Protein AF-A0A1H6BDL1-F1 (afdb_monomer_lite)

Structure (mmCIF, N/CA/C/O backbone):
data_AF-A0A1H6BDL1-F1
#
_entry.id   AF-A0A1H6BDL1-F1
#
loop_
_atom_site.group_PDB
_atom_site.id
_atom_site.type_symbol
_atom_site.label_atom_id
_atom_site.label_alt_id
_atom_site.label_comp_id
_atom_site.label_asym_id
_atom_site.label_entity_id
_atom_site.label_seq_id
_atom_site.pdbx_PDB_ins_code
_atom_site.Cartn_x
_atom_site.Cartn_y
_atom_site.Cartn_z
_atom_site.occupancy
_atom_site.B_iso_or_equiv
_atom_site.auth_seq_id
_atom_site.auth_comp_id
_atom_site.auth_asym_id
_atom_site.auth_atom_id
_atom_site.pdbx_PDB_model_num
ATOM 1 N N . MET A 1 1 ? 55.225 16.423 -51.509 1.00 39.41 1 MET A N 1
ATOM 2 C CA . MET A 1 1 ? 54.309 16.598 -50.365 1.00 39.41 1 MET A CA 1
ATOM 3 C C . MET A 1 1 ? 53.188 17.510 -50.833 1.00 39.41 1 MET A C 1
ATOM 5 O O . MET A 1 1 ? 53.462 18.670 -51.092 1.00 39.41 1 MET A O 1
ATOM 9 N N . ALA A 1 2 ? 51.993 16.970 -51.080 1.00 41.41 2 ALA A N 1
ATOM 10 C CA . ALA A 1 2 ? 50.829 17.749 -51.500 1.00 41.41 2 ALA A CA 1
ATOM 11 C C . ALA A 1 2 ? 49.718 17.490 -50.484 1.00 41.41 2 ALA A C 1
ATOM 13 O O . ALA A 1 2 ? 49.135 16.407 -50.449 1.00 41.41 2 ALA A O 1
ATOM 14 N N . ASP A 1 3 ? 49.523 18.478 -49.623 1.00 47.41 3 ASP A N 1
ATOM 15 C CA . ASP A 1 3 ? 48.476 18.545 -48.617 1.00 47.41 3 ASP A CA 1
ATOM 16 C C . ASP A 1 3 ? 47.130 18.661 -49.354 1.00 47.41 3 ASP A C 1
ATOM 18 O O . ASP A 1 3 ? 46.823 19.687 -49.966 1.00 47.41 3 ASP A O 1
ATOM 22 N N . ARG A 1 4 ? 46.370 17.562 -49.439 1.00 59.78 4 ARG A N 1
ATOM 23 C CA . ARG A 1 4 ? 45.050 17.572 -50.084 1.00 59.78 4 ARG A CA 1
ATOM 24 C C . ARG A 1 4 ? 44.055 18.161 -49.092 1.00 59.78 4 ARG A C 1
ATOM 26 O O . ARG A 1 4 ? 43.518 17.437 -48.260 1.00 59.78 4 ARG A O 1
ATOM 33 N N . ALA A 1 5 ? 43.802 19.463 -49.206 1.00 62.22 5 ALA A N 1
ATOM 34 C CA . ALA A 1 5 ? 42.668 20.112 -48.562 1.00 62.22 5 ALA A CA 1
ATOM 35 C C . ALA A 1 5 ? 41.374 19.390 -48.977 1.00 62.22 5 ALA A C 1
ATOM 37 O O . ALA A 1 5 ? 40.943 19.460 -50.128 1.00 62.22 5 ALA A O 1
ATOM 38 N N . ILE A 1 6 ? 40.796 18.635 -48.044 1.00 65.69 6 ILE A N 1
ATOM 39 C CA . ILE A 1 6 ? 39.501 17.977 -48.212 1.00 65.69 6 ILE A CA 1
ATOM 40 C C . ILE A 1 6 ? 38.457 19.088 -48.361 1.00 65.69 6 ILE A C 1
ATOM 42 O O . ILE A 1 6 ? 38.307 19.914 -47.460 1.00 65.69 6 ILE A O 1
ATOM 46 N N . SER A 1 7 ? 37.765 19.146 -49.504 1.00 77.69 7 SER A N 1
ATOM 47 C CA . SER A 1 7 ? 36.712 20.141 -49.718 1.00 77.69 7 SER A CA 1
ATOM 48 C C . SER A 1 7 ? 35.523 19.876 -48.792 1.00 77.69 7 SER A C 1
ATOM 50 O O . SER A 1 7 ? 35.239 18.735 -48.417 1.00 77.69 7 SER A O 1
ATOM 52 N N . GLN A 1 8 ? 34.809 20.938 -48.418 1.00 73.50 8 GLN A N 1
ATOM 53 C CA . GLN A 1 8 ? 33.635 20.844 -47.551 1.00 73.50 8 GLN A CA 1
ATOM 54 C C . GLN A 1 8 ? 32.561 19.918 -48.143 1.00 73.50 8 GLN A C 1
ATOM 56 O O . GLN A 1 8 ? 31.926 19.177 -47.393 1.00 73.50 8 GLN A O 1
ATOM 61 N N . GLU A 1 9 ? 32.388 19.892 -49.471 1.00 73.75 9 GLU A N 1
ATOM 62 C CA . GLU A 1 9 ? 31.457 18.953 -50.101 1.00 73.75 9 GLU A CA 1
ATOM 63 C C . GLU A 1 9 ? 31.905 17.497 -49.941 1.00 73.75 9 GLU A C 1
ATOM 65 O O . GLU A 1 9 ? 31.069 16.649 -49.645 1.00 73.75 9 GLU A O 1
ATOM 70 N N . ALA A 1 10 ? 33.205 17.201 -50.057 1.00 75.31 10 ALA A N 1
ATOM 71 C CA . ALA A 1 10 ? 33.729 15.847 -49.867 1.00 75.31 10 ALA A CA 1
ATOM 72 C C . ALA A 1 10 ? 33.551 15.364 -48.417 1.00 75.31 10 ALA A C 1
ATOM 74 O O . ALA A 1 10 ? 33.220 14.201 -48.180 1.00 75.31 10 ALA A O 1
ATOM 75 N N . LEU A 1 11 ? 33.699 16.271 -47.446 1.00 76.19 11 LEU A N 1
ATOM 76 C CA . LEU A 1 11 ? 33.437 15.988 -46.035 1.00 76.19 11 LEU A CA 1
ATOM 77 C C . LEU A 1 11 ? 31.943 15.719 -45.775 1.00 76.19 11 LEU A C 1
ATOM 79 O O . LEU A 1 11 ? 31.592 14.747 -45.108 1.00 76.19 11 LEU A O 1
ATOM 83 N N . LEU A 1 12 ? 31.053 16.5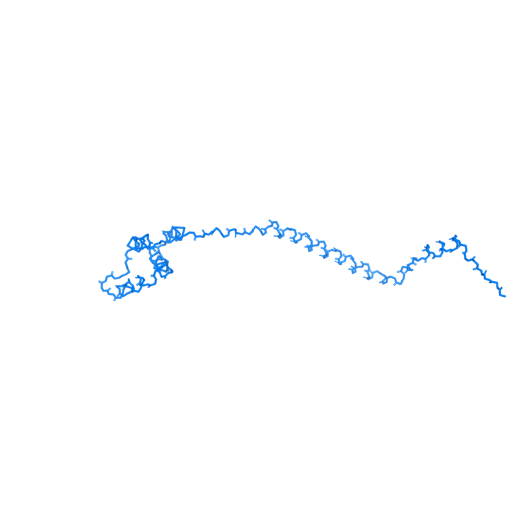44 -46.334 1.00 76.50 12 LEU A N 1
ATOM 84 C CA . LEU A 1 12 ? 29.602 16.365 -46.204 1.00 76.50 12 LEU A CA 1
ATOM 85 C C . LEU A 1 12 ? 29.098 15.104 -46.918 1.00 76.50 12 LEU A C 1
ATOM 87 O O . LEU A 1 12 ? 28.166 14.454 -46.444 1.00 76.50 12 LEU A O 1
ATOM 91 N N . GLN A 1 13 ? 29.720 14.739 -48.035 1.00 73.88 13 GLN A N 1
ATOM 92 C CA . GLN A 1 13 ? 29.392 13.533 -48.784 1.00 73.88 13 GLN A CA 1
ATOM 93 C C . GLN A 1 13 ? 29.829 12.266 -48.033 1.00 73.88 13 GLN A C 1
ATOM 95 O O . GLN A 1 13 ? 29.059 11.312 -47.987 1.00 73.88 13 GLN A O 1
ATOM 100 N N . GLY A 1 14 ? 30.983 12.287 -47.354 1.00 71.19 14 GLY A N 1
ATOM 101 C CA . GLY A 1 14 ? 31.415 11.198 -46.468 1.00 71.19 14 GLY A CA 1
ATOM 102 C C . GLY A 1 14 ? 30.562 11.048 -45.199 1.00 71.19 14 GLY A C 1
ATOM 103 O O . GLY A 1 14 ? 30.348 9.937 -44.728 1.00 71.19 14 GLY A O 1
ATOM 104 N N . LEU A 1 15 ? 30.011 12.147 -44.668 1.00 70.12 15 LEU A N 1
ATOM 105 C CA . LEU A 1 15 ? 29.083 12.127 -43.524 1.00 70.12 15 LEU A CA 1
ATOM 106 C C . LEU A 1 15 ? 27.704 11.553 -43.874 1.00 70.12 15 LEU A C 1
ATOM 108 O O . LEU A 1 15 ? 27.050 10.958 -43.019 1.00 70.12 15 LEU A O 1
ATOM 112 N N . ARG A 1 16 ? 27.252 11.725 -45.122 1.00 64.06 16 ARG A N 1
ATOM 113 C CA . ARG A 1 16 ? 25.991 11.138 -45.602 1.00 64.06 16 ARG A CA 1
ATOM 114 C C . ARG A 1 16 ? 26.051 9.619 -45.740 1.00 64.06 16 ARG A C 1
ATOM 116 O O . ARG A 1 16 ? 24.998 8.997 -45.730 1.00 64.06 16 ARG A O 1
ATOM 123 N N . ASP A 1 17 ? 27.245 9.040 -45.829 1.00 60.00 17 ASP A N 1
ATOM 124 C CA . ASP A 1 17 ? 27.452 7.602 -46.030 1.00 60.00 17 ASP A CA 1
ATOM 125 C C . ASP A 1 17 ? 27.656 6.827 -44.711 1.00 60.00 17 ASP A C 1
ATOM 127 O O . ASP A 1 17 ? 28.130 5.696 -44.700 1.00 60.00 17 ASP A O 1
ATOM 131 N N . ILE A 1 18 ? 27.266 7.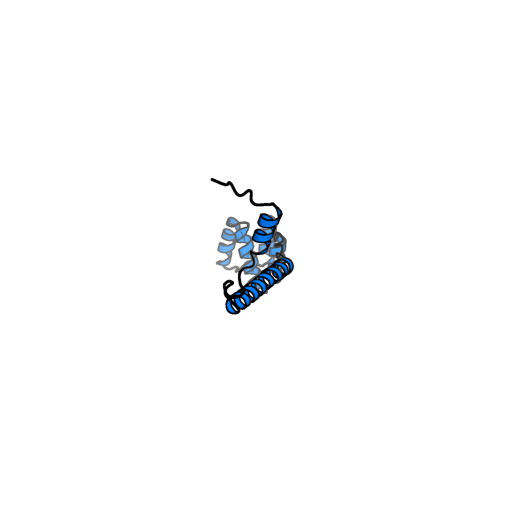406 -43.565 1.00 62.97 18 ILE A N 1
ATOM 132 C CA . ILE A 1 18 ? 27.156 6.675 -42.289 1.00 62.97 18 ILE A CA 1
ATOM 133 C C . ILE A 1 18 ? 25.761 6.044 -42.193 1.00 62.97 18 ILE A C 1
ATOM 135 O O . ILE A 1 18 ? 25.021 6.218 -41.224 1.00 62.97 18 ILE A O 1
ATOM 139 N N . HIS A 1 19 ? 25.372 5.312 -43.229 1.00 61.16 19 HIS A N 1
ATOM 140 C CA . HIS A 1 19 ? 24.286 4.356 -43.118 1.00 61.16 19 HIS A CA 1
ATOM 141 C C . HIS A 1 19 ? 24.918 3.003 -42.821 1.00 61.16 19 HIS A C 1
ATOM 143 O O . HIS A 1 19 ? 25.667 2.468 -43.635 1.00 61.16 19 HIS A O 1
ATOM 149 N N . LEU A 1 20 ? 24.643 2.448 -41.635 1.00 60.19 20 LEU A N 1
ATOM 150 C CA . LEU A 1 20 ? 25.008 1.061 -41.370 1.00 60.19 20 LEU A CA 1
ATOM 151 C C . LEU A 1 20 ? 24.306 0.192 -42.424 1.00 60.19 20 LEU A C 1
ATOM 153 O O . LEU A 1 20 ? 23.078 0.284 -42.539 1.00 60.19 20 LEU A O 1
ATOM 157 N N . PRO A 1 21 ? 25.045 -0.653 -43.165 1.00 64.00 21 PRO A N 1
ATOM 158 C CA . PRO A 1 21 ? 24.434 -1.633 -44.043 1.00 64.00 21 PRO A CA 1
ATOM 159 C C . PRO A 1 21 ? 23.388 -2.418 -43.242 1.00 64.00 21 PRO A C 1
ATOM 161 O O . PRO A 1 21 ? 23.675 -2.812 -42.103 1.00 64.00 21 PRO A O 1
ATOM 164 N N . PRO A 1 22 ? 22.183 -2.653 -43.791 1.00 59.62 22 PRO A N 1
ATOM 165 C CA . PRO A 1 22 ? 21.086 -3.307 -43.065 1.00 59.62 22 PRO A CA 1
ATOM 166 C C . PRO A 1 22 ? 21.475 -4.698 -42.532 1.00 59.62 22 PRO A C 1
ATOM 168 O O . PRO A 1 22 ? 20.884 -5.208 -41.584 1.00 59.62 22 PRO A O 1
ATOM 171 N N . GLU A 1 23 ? 22.519 -5.272 -43.120 1.00 61.97 23 GLU A N 1
ATOM 172 C CA . GLU A 1 23 ? 23.140 -6.556 -42.811 1.00 61.97 23 GLU A CA 1
ATOM 173 C C . GLU A 1 23 ? 23.934 -6.535 -41.488 1.00 61.97 23 GLU A C 1
ATOM 175 O O . GLU A 1 23 ? 24.013 -7.549 -40.800 1.00 61.97 23 GLU A O 1
ATOM 180 N N . ILE A 1 24 ? 24.486 -5.378 -41.095 1.00 62.97 24 ILE A N 1
ATOM 181 C CA . ILE A 1 24 ? 25.354 -5.211 -39.911 1.00 62.97 24 ILE A CA 1
ATOM 182 C C . ILE A 1 24 ? 24.537 -4.812 -38.667 1.00 62.97 24 ILE A C 1
ATOM 184 O O . ILE A 1 24 ? 24.935 -5.084 -37.535 1.00 62.97 24 ILE A O 1
ATOM 188 N N . ALA A 1 25 ? 23.344 -4.241 -38.852 1.00 64.00 25 ALA A N 1
ATOM 189 C CA . ALA A 1 25 ? 22.445 -3.788 -37.785 1.00 64.00 25 ALA A CA 1
ATOM 190 C C . ALA A 1 25 ? 21.641 -4.928 -37.108 1.00 64.00 25 ALA A C 1
ATOM 192 O O . ALA A 1 25 ? 20.472 -4.756 -36.763 1.00 64.00 25 ALA A O 1
ATOM 193 N N . GLY A 1 26 ? 22.237 -6.115 -36.947 1.00 68.81 26 GLY A N 1
ATOM 194 C CA . GLY A 1 26 ? 21.635 -7.258 -36.242 1.00 68.81 26 GLY A CA 1
ATOM 195 C C . GLY A 1 26 ? 20.434 -7.926 -36.937 1.00 68.81 26 GLY A C 1
ATOM 196 O O . GLY A 1 26 ? 19.835 -8.847 -36.374 1.00 68.81 26 GLY A O 1
ATOM 197 N N . GLY A 1 27 ? 20.088 -7.495 -38.156 1.00 77.88 27 GLY A N 1
ATOM 198 C CA . GLY A 1 27 ? 19.071 -8.112 -39.009 1.00 77.88 27 GLY A CA 1
ATOM 199 C C . GLY A 1 27 ? 17.664 -8.170 -38.394 1.00 77.88 27 GLY A C 1
ATOM 200 O O . GLY A 1 27 ? 17.309 -7.415 -37.489 1.00 77.88 27 GLY A O 1
ATOM 201 N N . GLY A 1 28 ? 16.831 -9.092 -38.887 1.00 79.06 28 GLY A N 1
ATOM 202 C CA . GLY A 1 28 ? 15.428 -9.218 -38.458 1.00 79.06 28 GLY A CA 1
ATOM 203 C C . GLY A 1 28 ? 15.243 -9.554 -36.971 1.00 79.06 28 GLY A C 1
ATOM 204 O O . GLY A 1 28 ? 14.267 -9.122 -36.361 1.00 79.06 28 GLY A O 1
ATOM 205 N N . ILE A 1 29 ? 16.199 -10.257 -36.352 1.00 83.50 29 ILE A N 1
ATOM 206 C CA . ILE A 1 29 ? 16.141 -10.597 -34.920 1.00 83.50 29 ILE A CA 1
ATOM 207 C C . ILE A 1 29 ? 16.277 -9.333 -34.062 1.00 83.50 29 ILE A C 1
ATOM 209 O O . ILE A 1 29 ? 15.517 -9.156 -33.109 1.00 83.50 29 ILE A O 1
ATOM 213 N N . ALA A 1 30 ? 17.185 -8.418 -34.418 1.00 84.31 30 ALA A N 1
ATOM 214 C CA . ALA A 1 30 ? 17.322 -7.144 -33.715 1.00 84.31 30 ALA A CA 1
ATOM 215 C C . ALA A 1 30 ? 16.047 -6.294 -33.822 1.00 84.31 30 ALA A C 1
ATOM 217 O O . ALA A 1 30 ? 15.634 -5.678 -32.841 1.00 84.31 30 ALA A O 1
ATOM 218 N N . GLN A 1 31 ? 15.372 -6.323 -34.975 1.00 84.50 31 GLN A N 1
ATOM 219 C CA . GLN A 1 31 ? 14.093 -5.631 -35.161 1.00 84.50 31 GLN A CA 1
ATOM 220 C C . GLN A 1 31 ? 12.979 -6.237 -34.295 1.00 84.50 31 GLN A C 1
ATOM 222 O O . GLN A 1 31 ? 12.215 -5.493 -33.680 1.00 84.50 31 GLN A O 1
ATOM 227 N N . MET A 1 32 ? 12.915 -7.569 -34.174 1.00 89.50 32 MET A N 1
ATOM 228 C CA . MET A 1 32 ? 11.965 -8.237 -33.274 1.00 89.50 32 MET A CA 1
ATOM 229 C C . MET A 1 32 ? 12.213 -7.875 -31.807 1.00 89.50 32 MET A C 1
ATOM 231 O O . MET A 1 32 ? 11.269 -7.562 -31.083 1.00 89.50 32 MET A O 1
ATOM 235 N N . LEU A 1 33 ? 13.475 -7.876 -31.367 1.00 92.31 33 LEU A N 1
ATOM 236 C CA . LEU A 1 33 ? 13.836 -7.486 -30.003 1.00 92.31 33 LEU A CA 1
ATOM 237 C C . LEU A 1 33 ? 13.534 -6.007 -29.732 1.00 92.31 33 LEU A C 1
ATOM 239 O O . LEU A 1 33 ? 13.030 -5.679 -28.660 1.00 92.31 33 LEU A O 1
ATOM 243 N N . ALA A 1 34 ? 13.771 -5.123 -30.704 1.00 90.38 34 ALA A N 1
ATOM 244 C CA . ALA A 1 34 ? 13.430 -3.707 -30.596 1.00 90.38 34 ALA A CA 1
ATOM 245 C C . ALA A 1 34 ? 11.912 -3.490 -30.490 1.00 90.38 34 ALA A C 1
ATOM 247 O O . ALA A 1 34 ? 11.454 -2.726 -29.638 1.00 90.38 34 ALA A O 1
ATOM 248 N N . ALA A 1 35 ? 11.120 -4.199 -31.300 1.00 94.25 35 ALA A N 1
ATOM 249 C CA . ALA A 1 35 ? 9.662 -4.155 -31.226 1.00 94.25 35 ALA A CA 1
ATOM 250 C C . ALA A 1 35 ? 9.149 -4.664 -29.869 1.00 94.25 35 ALA A C 1
ATOM 252 O O . ALA A 1 35 ? 8.285 -4.032 -29.258 1.00 94.25 35 ALA A O 1
ATOM 253 N N . LEU A 1 36 ? 9.723 -5.759 -29.359 1.00 95.94 36 LEU A N 1
ATOM 254 C CA . LEU A 1 36 ? 9.396 -6.298 -28.040 1.00 95.94 36 LEU A CA 1
ATOM 255 C C . LEU A 1 36 ? 9.738 -5.305 -26.922 1.00 95.94 36 LEU A C 1
ATOM 257 O O . LEU A 1 36 ? 8.914 -5.069 -26.040 1.00 95.94 36 LEU A O 1
ATOM 261 N N . ALA A 1 37 ? 10.924 -4.695 -26.972 1.00 95.44 37 ALA A N 1
ATOM 262 C CA . ALA A 1 37 ? 11.357 -3.701 -25.996 1.00 95.44 37 ALA A CA 1
ATOM 263 C C . ALA A 1 37 ? 10.438 -2.472 -25.994 1.00 95.44 37 ALA A C 1
ATOM 265 O O . ALA A 1 37 ? 10.036 -2.012 -24.925 1.00 95.44 37 ALA A O 1
ATOM 266 N N . MET A 1 38 ? 10.041 -1.980 -27.173 1.00 96.69 38 MET A N 1
ATOM 267 C CA . MET A 1 38 ? 9.073 -0.886 -27.277 1.00 96.69 38 MET A CA 1
ATOM 268 C C . MET A 1 38 ? 7.702 -1.279 -26.723 1.00 96.69 38 MET A C 1
ATOM 270 O O . MET A 1 38 ? 7.115 -0.508 -25.966 1.00 96.69 38 MET A O 1
ATOM 274 N N . GLY A 1 39 ? 7.212 -2.480 -27.041 1.00 97.12 39 GLY A N 1
ATOM 275 C CA . GLY A 1 39 ? 5.942 -2.985 -26.518 1.00 97.12 39 GLY A CA 1
ATOM 276 C C . GLY A 1 39 ? 5.938 -3.098 -24.992 1.00 97.12 39 GLY A C 1
ATOM 277 O O . GLY A 1 39 ? 5.016 -2.612 -24.339 1.00 97.12 39 GLY A O 1
ATOM 278 N N . LEU A 1 40 ? 6.995 -3.674 -24.413 1.00 97.06 40 LEU A N 1
ATOM 279 C CA . LEU A 1 40 ? 7.163 -3.773 -22.961 1.00 97.06 40 LEU A CA 1
ATOM 280 C C . LEU A 1 40 ? 7.293 -2.394 -22.307 1.00 97.06 40 LEU A C 1
ATOM 282 O O . LEU A 1 40 ? 6.659 -2.143 -21.284 1.00 97.06 40 LEU A O 1
ATOM 286 N N . GLY A 1 41 ? 8.061 -1.483 -22.910 1.00 96.88 41 GLY A N 1
ATOM 287 C CA . GLY A 1 41 ? 8.194 -0.108 -22.432 1.00 96.88 41 GLY A CA 1
ATOM 288 C C . GLY A 1 41 ? 6.847 0.615 -22.387 1.00 96.88 41 GLY A C 1
ATOM 289 O O . GLY A 1 41 ? 6.476 1.172 -21.355 1.00 96.88 41 GLY A O 1
ATOM 290 N N . LEU A 1 42 ? 6.068 0.535 -23.469 1.00 97.00 42 LEU A N 1
ATOM 291 C CA . LEU A 1 42 ? 4.712 1.087 -23.538 1.00 97.00 42 LEU A CA 1
ATOM 292 C C . LEU A 1 42 ? 3.781 0.458 -22.497 1.00 97.00 42 LEU A C 1
ATOM 294 O O . LEU A 1 42 ? 3.060 1.181 -21.811 1.00 97.00 42 LEU A O 1
ATOM 298 N N . ALA A 1 43 ? 3.823 -0.865 -22.335 1.00 96.44 43 ALA A N 1
ATOM 299 C CA . ALA A 1 43 ? 3.011 -1.566 -21.346 1.00 96.44 43 ALA A CA 1
ATOM 300 C C . ALA A 1 43 ? 3.327 -1.109 -19.912 1.00 96.44 43 ALA A C 1
ATOM 302 O O . ALA A 1 43 ? 2.407 -0.890 -19.124 1.00 96.44 43 ALA A O 1
ATOM 303 N N . LEU A 1 44 ? 4.607 -0.909 -19.578 1.00 96.06 44 LEU A N 1
ATOM 304 C CA . LEU A 1 44 ? 5.023 -0.401 -18.269 1.00 96.06 44 LEU A CA 1
ATOM 305 C C . LEU A 1 44 ? 4.583 1.046 -18.042 1.00 96.06 44 LEU A C 1
ATOM 307 O O . LEU A 1 44 ? 4.116 1.365 -16.951 1.00 96.06 44 LEU A O 1
ATOM 311 N N . ILE A 1 45 ? 4.687 1.909 -19.055 1.00 96.25 45 ILE A N 1
ATOM 312 C CA . ILE A 1 45 ? 4.234 3.304 -18.963 1.00 96.25 45 ILE A CA 1
ATOM 313 C C . ILE A 1 45 ? 2.723 3.348 -18.736 1.00 96.25 45 ILE A C 1
ATOM 315 O O . ILE A 1 45 ? 2.260 3.965 -17.779 1.00 96.25 45 ILE A O 1
ATOM 319 N N . ILE A 1 46 ? 1.950 2.653 -19.575 1.00 95.94 46 ILE A N 1
ATOM 320 C CA . ILE A 1 46 ? 0.487 2.629 -19.481 1.00 95.94 46 ILE A CA 1
ATOM 321 C C . ILE A 1 46 ? 0.053 1.992 -18.161 1.00 95.94 46 ILE A C 1
ATOM 323 O O . ILE A 1 46 ? -0.761 2.569 -17.447 1.00 95.94 46 ILE A O 1
ATOM 327 N N . GLY A 1 47 ? 0.619 0.840 -17.796 1.00 93.44 47 GLY A N 1
ATOM 328 C CA . GLY A 1 47 ? 0.322 0.164 -16.535 1.00 93.44 47 GLY A CA 1
ATOM 329 C C . GLY A 1 47 ? 0.715 0.997 -15.315 1.00 93.44 47 GLY A C 1
ATOM 330 O O . GLY A 1 47 ? -0.024 1.026 -14.335 1.00 93.44 47 GLY A O 1
ATOM 331 N N . GLY A 1 48 ? 1.833 1.722 -15.382 1.00 92.38 48 GLY A N 1
ATOM 332 C CA . GLY A 1 48 ? 2.288 2.644 -14.344 1.00 92.38 48 GLY A CA 1
ATOM 333 C C . GLY A 1 48 ? 1.341 3.826 -14.163 1.00 92.38 48 GLY A C 1
ATOM 334 O O . GLY A 1 48 ? 0.935 4.110 -13.039 1.00 92.38 48 GLY A O 1
ATOM 335 N N . ILE A 1 49 ? 0.919 4.456 -15.263 1.00 93.50 49 ILE A N 1
ATOM 336 C CA . ILE A 1 49 ? -0.104 5.511 -15.268 1.00 93.50 49 ILE A CA 1
ATOM 337 C C . ILE A 1 49 ? -1.402 4.962 -14.675 1.00 93.50 49 ILE A C 1
ATOM 339 O O . ILE A 1 49 ? -1.920 5.502 -13.700 1.00 93.50 49 ILE A O 1
ATOM 343 N N . LEU A 1 50 ? -1.901 3.844 -15.202 1.00 91.88 50 LEU A N 1
ATOM 344 C CA . LEU A 1 50 ? -3.159 3.256 -14.759 1.00 91.88 50 LEU A CA 1
ATOM 345 C C . LEU A 1 50 ? -3.106 2.877 -13.279 1.00 91.88 50 LEU A C 1
ATOM 347 O O . LEU A 1 50 ? -4.065 3.125 -12.558 1.00 91.88 50 LEU A O 1
ATOM 351 N N . ARG A 1 51 ? -1.978 2.342 -12.801 1.00 85.62 51 ARG A N 1
ATOM 352 C CA . ARG A 1 51 ? -1.748 2.043 -11.386 1.00 85.62 51 ARG A CA 1
ATOM 353 C C . ARG A 1 51 ? -1.685 3.310 -10.543 1.00 85.62 51 ARG A C 1
ATOM 355 O O . ARG A 1 51 ? -2.297 3.320 -9.485 1.00 85.62 51 ARG A O 1
ATOM 362 N N . ALA A 1 52 ? -1.010 4.364 -10.990 1.00 85.44 52 ALA A N 1
ATOM 363 C CA . ALA A 1 52 ? -0.952 5.637 -10.272 1.00 85.44 52 ALA A CA 1
ATOM 364 C C . ALA A 1 52 ? -2.342 6.280 -10.130 1.00 85.44 52 ALA A C 1
ATOM 366 O O . ALA A 1 52 ? -2.664 6.819 -9.074 1.00 85.44 52 ALA A O 1
ATOM 367 N N . PHE A 1 53 ? -3.189 6.171 -11.157 1.00 84.62 53 PHE A N 1
ATOM 368 C CA . PHE A 1 53 ? -4.563 6.679 -11.112 1.00 84.62 53 PHE A CA 1
ATOM 369 C C . PHE A 1 53 ? -5.546 5.731 -10.401 1.00 84.62 53 PHE A C 1
ATOM 371 O O . PHE A 1 53 ? -6.485 6.199 -9.758 1.00 84.62 53 PHE A O 1
ATOM 378 N N . SER A 1 54 ? -5.340 4.411 -10.475 1.00 80.69 54 SER A N 1
ATOM 379 C CA . SER A 1 54 ? -6.232 3.4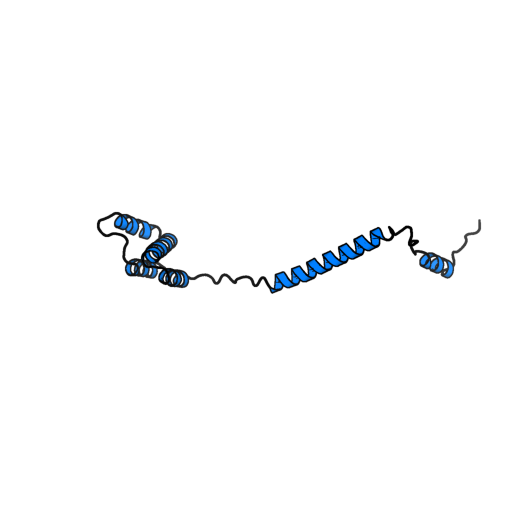06 -9.866 1.00 80.69 54 SER A CA 1
ATOM 380 C C . SER A 1 54 ? -5.915 3.148 -8.399 1.00 80.69 54 SER A C 1
ATOM 382 O O . SER A 1 54 ? -6.820 2.898 -7.604 1.00 80.69 54 SER A O 1
ATOM 384 N N . MET A 1 55 ? -4.645 3.240 -8.005 1.00 67.69 55 MET A N 1
ATOM 385 C CA . MET A 1 55 ? -4.247 3.242 -6.604 1.00 67.69 55 MET A CA 1
ATOM 386 C C . MET A 1 55 ? -4.519 4.627 -6.030 1.00 67.69 55 MET A C 1
ATOM 388 O O . MET A 1 55 ? -3.609 5.392 -5.724 1.00 67.69 55 MET A O 1
ATOM 392 N N . ARG A 1 56 ? -5.805 4.941 -5.843 1.00 64.25 56 ARG A N 1
ATOM 393 C CA . ARG A 1 56 ? -6.185 5.946 -4.857 1.00 64.25 56 ARG A CA 1
ATOM 394 C C . ARG A 1 56 ? -5.568 5.487 -3.537 1.00 64.25 56 ARG A C 1
ATOM 396 O O . ARG A 1 56 ? -5.941 4.404 -3.074 1.00 64.25 56 ARG A O 1
ATOM 403 N N . PRO A 1 57 ? -4.647 6.251 -2.920 1.00 59.25 57 PRO A N 1
ATOM 404 C CA . PRO A 1 57 ? -4.264 5.953 -1.556 1.00 59.25 57 PRO A CA 1
ATOM 405 C C . PRO A 1 57 ? -5.566 5.974 -0.766 1.00 59.25 57 PRO A C 1
ATOM 407 O O . PRO A 1 57 ? -6.294 6.974 -0.783 1.00 59.25 57 PRO A O 1
ATOM 410 N N . LYS A 1 58 ? -5.914 4.839 -0.153 1.00 58.62 58 LYS A N 1
ATOM 411 C CA . LYS A 1 58 ? -6.968 4.803 0.851 1.00 58.62 58 LYS A CA 1
ATOM 412 C C . LYS A 1 58 ? -6.439 5.750 1.911 1.00 58.62 58 LYS A C 1
ATOM 414 O O . LYS A 1 58 ? -5.496 5.418 2.616 1.00 58.62 58 LYS A O 1
ATOM 419 N N . ARG A 1 59 ? -6.914 6.996 1.873 1.00 52.91 59 ARG A N 1
ATOM 420 C CA . ARG A 1 59 ? -6.551 8.027 2.833 1.00 52.91 59 ARG A CA 1
ATOM 421 C C . ARG A 1 59 ? -7.001 7.414 4.144 1.00 52.91 59 ARG A C 1
ATOM 423 O O . ARG A 1 59 ? -8.204 7.338 4.389 1.00 52.91 59 ARG A O 1
ATOM 430 N N . GLU A 1 60 ? -6.063 6.847 4.889 1.00 57.22 60 GLU A N 1
ATOM 431 C CA . GLU A 1 60 ? -6.295 6.427 6.254 1.00 57.22 60 GLU A CA 1
ATOM 432 C C . GLU A 1 60 ? -6.653 7.727 6.957 1.00 57.22 60 GLU A C 1
ATOM 434 O O . 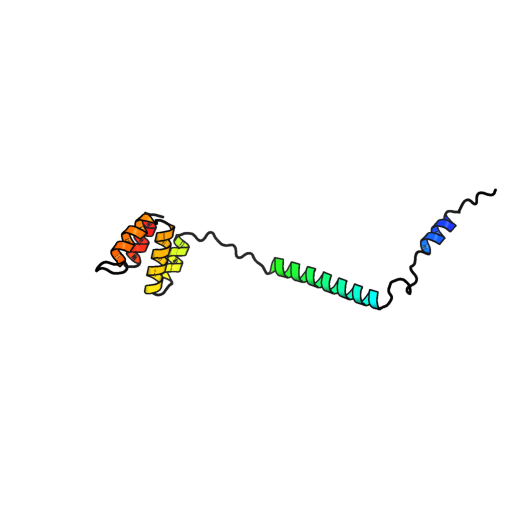GLU A 1 60 ? -5.797 8.543 7.298 1.00 57.22 60 GLU A O 1
ATOM 439 N N . ARG A 1 61 ? -7.960 8.016 7.017 1.00 56.75 61 ARG A N 1
ATOM 440 C CA . ARG A 1 61 ? -8.459 9.045 7.912 1.00 56.75 61 ARG A CA 1
ATOM 441 C C . ARG A 1 61 ? -7.877 8.679 9.271 1.00 56.75 61 ARG A C 1
ATOM 443 O O . ARG A 1 61 ? -7.912 7.491 9.601 1.00 56.75 61 ARG A O 1
ATOM 450 N N . PRO A 1 62 ? -7.330 9.644 10.025 1.00 55.69 62 PRO A N 1
ATOM 451 C CA . PRO A 1 62 ? -6.939 9.371 11.395 1.00 55.69 62 PRO A CA 1
ATOM 452 C C . PRO A 1 62 ? -8.184 8.821 12.085 1.00 55.69 62 PRO A C 1
ATOM 454 O O . PRO A 1 62 ? -9.160 9.546 12.259 1.00 55.69 62 PRO A O 1
ATOM 457 N N . VAL A 1 63 ? -8.195 7.508 12.333 1.00 65.06 63 VAL A N 1
ATOM 458 C CA . VAL A 1 63 ? -9.340 6.823 12.924 1.00 65.06 63 VAL A CA 1
ATOM 459 C C . VAL A 1 63 ? -9.390 7.328 14.349 1.00 65.06 63 VAL A C 1
ATOM 461 O O . VAL A 1 63 ? -8.547 6.949 15.168 1.00 65.06 63 VAL A O 1
ATOM 464 N N . THR A 1 64 ? -10.314 8.248 14.607 1.00 73.69 64 THR A N 1
ATOM 465 C CA . THR A 1 64 ? -10.459 8.848 15.927 1.00 73.69 64 THR A CA 1
ATOM 466 C C . THR A 1 64 ? -10.921 7.775 16.905 1.00 73.69 64 THR A C 1
ATOM 468 O O . THR A 1 64 ? -11.502 6.763 16.506 1.00 73.69 64 THR A O 1
ATOM 471 N N . LEU A 1 65 ? -10.664 7.966 18.200 1.00 71.12 65 LEU A N 1
ATOM 472 C CA . LEU A 1 65 ? -11.130 7.023 19.216 1.00 71.12 65 LEU A CA 1
ATOM 473 C C . LEU A 1 65 ? -12.651 6.798 19.112 1.00 71.12 65 LEU A C 1
ATOM 475 O O . LEU A 1 65 ? -13.108 5.661 19.175 1.00 71.12 65 LEU A O 1
ATOM 479 N N . ASN A 1 66 ? -13.410 7.865 18.838 1.00 73.81 66 ASN A N 1
ATOM 480 C CA . ASN A 1 66 ? -14.852 7.800 18.603 1.00 73.81 66 ASN A CA 1
ATOM 481 C C . ASN A 1 66 ? -15.222 6.913 17.408 1.00 73.81 66 ASN A C 1
ATOM 483 O O . ASN A 1 66 ? -16.150 6.120 17.525 1.00 73.81 66 ASN A O 1
ATOM 487 N N . ASP A 1 67 ? -14.481 6.971 16.297 1.00 74.19 67 ASP A N 1
ATOM 488 C CA . ASP A 1 67 ? -14.726 6.084 15.149 1.00 74.19 67 ASP A CA 1
ATOM 489 C C . ASP A 1 67 ? -14.497 4.610 15.517 1.00 74.19 67 ASP A C 1
ATOM 491 O O . ASP A 1 67 ? -15.227 3.731 15.061 1.00 74.19 67 ASP A O 1
ATOM 495 N N . ARG A 1 68 ? -13.511 4.326 16.383 1.00 75.62 68 ARG A N 1
ATOM 496 C CA . ARG A 1 68 ? -13.245 2.962 16.871 1.00 75.62 68 ARG A CA 1
ATOM 497 C C . ARG A 1 68 ? -14.331 2.463 17.823 1.00 75.62 68 ARG A C 1
ATOM 499 O O . ARG A 1 68 ? -14.687 1.292 17.754 1.00 75.62 68 ARG A O 1
ATOM 506 N N . VAL A 1 69 ? -14.872 3.336 18.675 1.00 76.88 69 VAL A N 1
ATOM 507 C CA . VAL A 1 69 ? -16.005 3.012 19.560 1.00 76.88 69 VAL A CA 1
ATOM 508 C C . VAL A 1 69 ? -17.271 2.750 18.748 1.00 76.88 69 VAL A C 1
ATOM 510 O O . VAL A 1 69 ? -17.967 1.772 19.004 1.00 76.88 69 VAL A O 1
ATOM 513 N N . ILE A 1 70 ? -17.548 3.572 17.732 1.00 78.31 70 ILE A N 1
ATOM 514 C CA . ILE A 1 70 ? -18.696 3.379 16.834 1.00 78.31 70 ILE A CA 1
ATOM 515 C C . ILE A 1 70 ? -18.565 2.050 16.085 1.00 78.31 70 ILE A C 1
ATOM 517 O O . ILE A 1 70 ? -19.506 1.263 16.090 1.00 78.31 70 ILE A O 1
ATOM 521 N N . ALA A 1 71 ? -17.387 1.752 15.529 1.00 76.56 71 ALA A N 1
ATOM 522 C CA . ALA A 1 71 ? -17.134 0.466 14.886 1.00 76.56 71 ALA A CA 1
ATOM 523 C C . ALA A 1 71 ? -17.299 -0.708 15.864 1.00 76.56 71 ALA A C 1
ATOM 525 O O . ALA A 1 71 ? -17.863 -1.729 15.492 1.00 76.56 71 ALA A O 1
ATOM 526 N N . ALA A 1 72 ? -16.865 -0.564 17.122 1.00 75.44 72 ALA A N 1
ATOM 527 C CA . ALA A 1 72 ? -17.032 -1.596 18.145 1.00 75.44 72 ALA A CA 1
ATOM 528 C C . ALA A 1 72 ? -18.512 -1.886 18.465 1.00 75.44 72 ALA A C 1
ATOM 530 O O . ALA A 1 72 ? -18.855 -3.038 18.724 1.00 75.44 72 ALA A O 1
ATOM 531 N N . ARG A 1 73 ? -19.391 -0.874 18.405 1.00 76.88 73 ARG A N 1
ATOM 532 C CA . ARG A 1 73 ? -20.845 -1.017 18.619 1.00 76.88 73 ARG A CA 1
ATOM 533 C C . ARG A 1 73 ? -21.574 -1.768 17.509 1.00 76.88 73 ARG A C 1
ATOM 535 O O . ARG A 1 73 ? -22.659 -2.283 17.756 1.00 76.88 73 ARG A O 1
ATOM 542 N N . GLU A 1 74 ? -21.013 -1.819 16.304 1.00 79.62 74 GLU A N 1
ATOM 543 C CA . GLU A 1 74 ? -21.613 -2.549 15.179 1.00 79.62 74 GLU A CA 1
ATOM 544 C C . GLU A 1 74 ? -21.364 -4.067 15.255 1.00 79.62 74 GLU A C 1
ATOM 546 O O . GLU A 1 74 ? -21.943 -4.826 14.476 1.00 79.62 74 GLU A O 1
ATOM 551 N N . LEU A 1 75 ? -20.522 -4.533 16.187 1.00 77.75 75 LEU A N 1
ATOM 552 C CA . LEU A 1 75 ? -20.262 -5.958 16.381 1.00 77.75 75 LEU A CA 1
ATOM 553 C C . LEU A 1 75 ? -21.366 -6.643 17.216 1.00 77.75 75 LEU A C 1
ATOM 555 O O . LEU A 1 75 ? -22.018 -6.004 18.040 1.00 77.75 75 LEU A O 1
ATOM 559 N N . PRO A 1 76 ? -21.542 -7.973 17.064 1.00 77.19 76 PRO A N 1
ATOM 560 C CA . PRO A 1 76 ? -22.371 -8.780 17.963 1.00 77.19 76 PRO A CA 1
ATOM 561 C C . PRO A 1 76 ? -21.966 -8.593 19.434 1.00 77.19 76 PRO A C 1
ATOM 563 O O . PRO A 1 76 ? -20.782 -8.405 19.713 1.00 77.19 76 PRO A O 1
ATOM 566 N N . SER A 1 77 ? -22.920 -8.704 20.367 1.00 70.44 77 SER A N 1
ATOM 567 C CA . SER A 1 77 ? -22.772 -8.367 21.802 1.00 70.44 77 SER A CA 1
ATOM 568 C C . SER A 1 77 ? -21.472 -8.848 22.450 1.00 70.44 77 SER A C 1
ATOM 570 O O . SER A 1 77 ? -20.810 -8.100 23.170 1.00 70.44 77 SER A O 1
ATOM 572 N N . ASP A 1 78 ? -21.079 -10.085 22.166 1.00 71.62 78 ASP A N 1
ATOM 573 C CA . ASP A 1 78 ? -19.920 -10.720 22.792 1.00 71.62 78 ASP A CA 1
ATOM 574 C C . ASP A 1 78 ? -18.612 -10.167 22.208 1.00 71.62 78 ASP A C 1
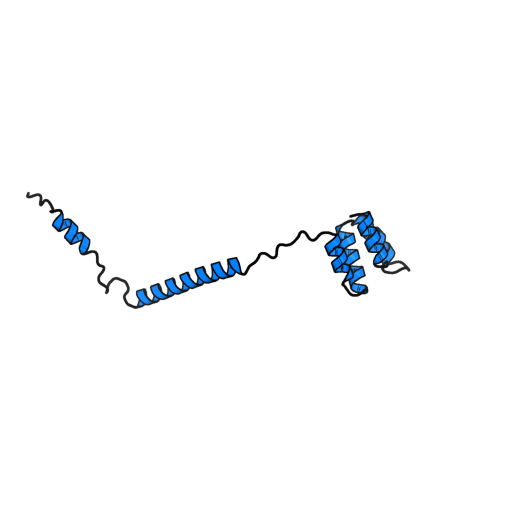ATOM 576 O O . ASP A 1 78 ? -17.629 -9.943 22.914 1.00 71.62 78 ASP A O 1
ATOM 580 N N . ALA A 1 79 ? -18.614 -9.876 20.907 1.00 72.75 79 ALA A N 1
ATOM 581 C CA . ALA A 1 79 ? -17.476 -9.302 20.206 1.00 72.75 79 ALA A CA 1
ATOM 582 C C . ALA A 1 79 ? -17.343 -7.788 20.455 1.00 72.75 79 ALA A C 1
ATOM 584 O O . ALA A 1 79 ? -16.223 -7.275 20.495 1.00 72.75 79 ALA A O 1
ATOM 585 N N . GLN A 1 80 ? -18.454 -7.090 20.708 1.00 78.81 80 GLN A N 1
ATOM 586 C CA . GLN A 1 80 ? -18.474 -5.690 21.135 1.00 78.81 80 GLN A CA 1
ATOM 587 C C . GLN A 1 80 ? -17.740 -5.509 22.471 1.00 78.81 80 GLN A C 1
ATOM 589 O O . GLN A 1 80 ? -16.874 -4.642 22.586 1.00 78.81 80 GLN A O 1
ATOM 594 N N . GLN A 1 81 ? -18.032 -6.348 23.472 1.00 76.06 81 GLN A N 1
ATOM 595 C CA . GLN A 1 81 ? -17.390 -6.263 24.790 1.00 76.06 81 GLN A CA 1
ATOM 596 C C . GLN A 1 81 ? -15.869 -6.426 24.702 1.00 76.06 81 GLN A C 1
ATOM 598 O O . GLN A 1 81 ? -15.120 -5.644 25.288 1.00 76.06 81 GLN A O 1
ATOM 603 N N . VAL A 1 82 ? -15.406 -7.415 23.934 1.00 78.00 82 VAL A N 1
ATOM 604 C CA . VAL A 1 82 ? -13.973 -7.682 23.744 1.00 78.00 82 VAL A CA 1
ATOM 605 C C . VAL A 1 82 ? -13.292 -6.543 22.982 1.00 78.00 82 VAL A C 1
ATOM 607 O O . VAL A 1 82 ? -12.210 -6.105 23.375 1.00 78.00 82 VAL A O 1
ATOM 610 N N . ALA A 1 83 ? -13.928 -6.023 21.928 1.00 79.00 83 ALA A N 1
ATOM 611 C CA . ALA A 1 83 ? -13.396 -4.906 21.152 1.00 79.00 83 ALA A CA 1
ATOM 612 C C . ALA A 1 83 ? -13.240 -3.635 22.005 1.00 79.00 83 ALA A C 1
ATOM 614 O O . ALA A 1 83 ? -12.196 -2.982 21.953 1.00 79.00 83 ALA A O 1
ATOM 615 N N . LEU A 1 84 ? -14.230 -3.321 22.845 1.00 77.75 84 LEU A N 1
ATOM 616 C CA . LEU A 1 84 ? -14.175 -2.187 23.772 1.00 77.75 84 LEU A CA 1
ATOM 617 C C . LEU A 1 84 ? -13.105 -2.371 24.862 1.00 77.75 84 LEU A C 1
ATOM 619 O O . LEU A 1 84 ? -12.411 -1.418 25.209 1.00 77.75 84 LEU A O 1
ATOM 623 N N . LEU A 1 85 ? -12.913 -3.595 25.366 1.00 79.12 85 LEU A N 1
ATOM 624 C CA . LEU A 1 85 ? -11.847 -3.917 26.324 1.00 79.12 85 LEU A CA 1
ATOM 625 C C . LEU A 1 85 ? -10.447 -3.742 25.726 1.00 79.12 85 LEU A C 1
ATOM 627 O O . LEU A 1 85 ? -9.554 -3.226 26.399 1.00 79.12 85 LEU A O 1
ATOM 631 N N . HIS A 1 86 ? -10.252 -4.136 24.467 1.00 82.06 86 HIS A N 1
ATOM 632 C CA . HIS A 1 86 ? -9.000 -3.878 23.757 1.00 82.06 86 HIS A CA 1
ATOM 633 C C . HIS A 1 86 ? -8.761 -2.379 23.551 1.00 82.06 86 HIS A C 1
ATOM 635 O O . HIS A 1 86 ? -7.650 -1.914 23.793 1.00 82.06 86 HIS A O 1
ATOM 641 N N . LEU A 1 87 ? -9.796 -1.605 23.211 1.00 81.00 87 LEU A N 1
ATOM 642 C CA . LEU A 1 87 ? -9.675 -0.146 23.122 1.00 81.00 87 LEU A CA 1
ATOM 643 C C . LEU A 1 87 ? -9.312 0.488 24.472 1.00 81.00 87 LEU A C 1
ATOM 645 O O . LEU A 1 87 ? -8.458 1.370 24.520 1.00 81.00 87 LEU A O 1
ATOM 649 N N . LEU A 1 88 ? -9.890 0.010 25.578 1.00 79.38 88 LEU A N 1
ATOM 650 C CA . LEU A 1 88 ? -9.549 0.495 26.919 1.00 79.38 88 LEU A CA 1
ATOM 651 C C . LEU A 1 88 ? -8.098 0.172 27.297 1.00 79.38 88 LEU A C 1
ATOM 653 O O . LEU A 1 88 ? -7.439 0.988 27.937 1.00 79.38 88 LEU A O 1
ATOM 657 N N . LYS A 1 89 ? -7.581 -0.991 26.884 1.00 80.31 89 LYS A N 1
ATOM 658 C CA . LYS A 1 89 ? -6.175 -1.367 27.087 1.00 80.31 89 LYS A CA 1
ATOM 659 C C . LYS A 1 89 ? -5.213 -0.407 26.383 1.00 80.31 89 LYS A C 1
ATOM 661 O O . LYS A 1 89 ? -4.172 -0.091 26.956 1.00 80.31 89 LYS A O 1
ATOM 666 N N . ASP A 1 90 ? -5.565 0.042 25.181 1.00 79.81 90 ASP A N 1
ATOM 667 C CA . ASP A 1 90 ? -4.730 0.939 24.377 1.00 79.81 90 ASP A CA 1
ATOM 66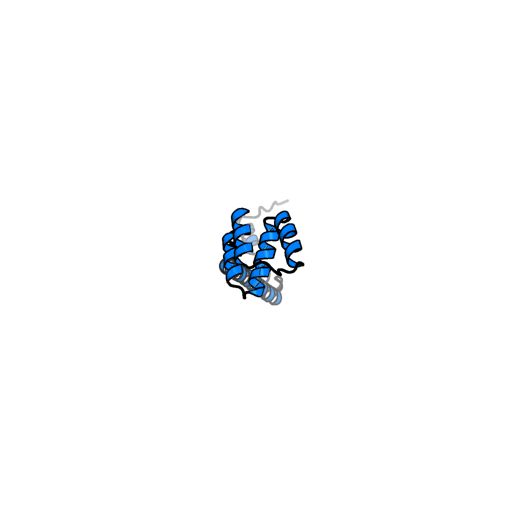8 C C . ASP A 1 90 ? -4.707 2.372 24.934 1.00 79.81 90 ASP A C 1
ATOM 670 O O . ASP A 1 90 ? -3.673 3.034 24.874 1.00 79.81 90 ASP A O 1
ATOM 674 N N . VAL A 1 91 ? -5.825 2.846 25.498 1.00 79.62 91 VAL A N 1
ATOM 675 C CA . VAL A 1 91 ? -5.942 4.203 26.065 1.00 79.62 91 VAL A CA 1
ATOM 676 C C . VAL A 1 91 ? -5.444 4.268 27.511 1.00 79.62 91 VAL A C 1
ATOM 678 O O . VAL A 1 91 ? -4.710 5.182 27.877 1.00 79.62 91 VAL A O 1
ATOM 681 N N . SER A 1 92 ? -5.824 3.298 28.351 1.00 76.56 92 SER A N 1
ATOM 682 C CA . SER A 1 92 ? -5.522 3.293 29.786 1.00 76.56 92 SER A CA 1
ATOM 683 C C . SER A 1 92 ? -5.222 1.878 30.306 1.00 76.56 92 SER A C 1
ATOM 685 O O . SER A 1 92 ? -6.107 1.175 30.818 1.00 76.56 92 SER A O 1
ATOM 687 N N . PRO A 1 93 ? -3.948 1.443 30.260 1.00 78.75 93 PRO A N 1
ATOM 688 C CA . PRO A 1 93 ? -3.564 0.103 30.704 1.00 78.75 93 PRO A CA 1
ATOM 689 C C . PRO A 1 93 ? -3.796 -0.115 32.209 1.00 78.75 93 PRO A C 1
ATOM 691 O O . PRO A 1 93 ? -4.110 -1.231 32.626 1.00 78.75 93 PRO A O 1
ATOM 694 N N . ALA A 1 94 ? -3.702 0.939 33.028 1.00 78.38 94 ALA A N 1
ATOM 695 C CA . ALA A 1 94 ? -3.961 0.868 34.467 1.00 78.38 94 ALA A CA 1
ATOM 696 C C . ALA A 1 94 ? -5.437 0.557 34.774 1.00 78.38 94 ALA A C 1
ATOM 698 O O . ALA A 1 94 ? -5.738 -0.241 35.666 1.00 78.38 94 ALA A O 1
ATOM 699 N N . ARG A 1 95 ? -6.371 1.137 34.005 1.00 76.81 95 ARG A N 1
ATOM 700 C CA . ARG A 1 95 ? -7.805 0.893 34.195 1.00 76.81 95 ARG A CA 1
ATOM 701 C C . ARG A 1 95 ? -8.223 -0.465 33.651 1.00 76.81 95 ARG A C 1
ATOM 703 O O . ARG A 1 95 ? -8.977 -1.173 34.318 1.00 76.81 95 ARG A O 1
ATOM 710 N N . TYR A 1 96 ? -7.657 -0.871 32.515 1.00 78.19 96 TYR A N 1
ATOM 711 C CA . TYR A 1 96 ? -7.813 -2.230 32.001 1.00 78.19 96 TYR A CA 1
ATOM 712 C C . TYR A 1 96 ? -7.399 -3.280 33.042 1.00 78.19 96 TYR A C 1
ATOM 714 O O . TYR A 1 96 ? -8.129 -4.244 33.253 1.00 78.19 96 TYR A O 1
ATOM 722 N N . GLN A 1 97 ? -6.280 -3.088 33.753 1.00 77.00 97 GLN A N 1
ATOM 723 C CA . GLN A 1 97 ? -5.858 -4.018 34.808 1.00 77.00 97 GLN A CA 1
ATOM 724 C C . GLN A 1 97 ? -6.877 -4.102 35.951 1.00 77.00 97 GLN A C 1
ATOM 726 O O . GLN A 1 97 ? -7.284 -5.209 36.312 1.00 77.00 97 GLN A O 1
ATOM 731 N N . ALA A 1 98 ? -7.355 -2.964 36.462 1.00 77.62 98 ALA A N 1
ATOM 732 C CA . ALA A 1 98 ? -8.376 -2.927 37.512 1.00 77.62 98 ALA A CA 1
ATOM 733 C C . ALA A 1 98 ? -9.693 -3.604 37.082 1.00 77.62 98 ALA A C 1
ATOM 735 O O . ALA A 1 98 ? -10.323 -4.309 37.873 1.00 77.62 98 ALA A O 1
ATOM 736 N N . LEU A 1 99 ? -10.094 -3.430 35.819 1.00 74.50 99 LEU A N 1
ATOM 737 C CA . LEU A 1 99 ? -11.302 -4.037 35.265 1.00 74.50 99 LEU A CA 1
ATOM 738 C C . LEU A 1 99 ? -11.110 -5.538 34.998 1.00 74.50 99 LEU A C 1
ATOM 740 O O . LEU A 1 99 ? -11.979 -6.333 35.339 1.00 74.50 99 LEU A O 1
ATOM 744 N N . SER A 1 100 ? -9.947 -5.949 34.485 1.00 72.69 100 SER A N 1
ATOM 745 C CA . SER A 1 100 ? -9.616 -7.355 34.210 1.00 72.69 100 SER A CA 1
ATOM 746 C C . SER A 1 100 ? -9.623 -8.224 35.468 1.00 72.69 100 SER A C 1
ATOM 748 O O . SER A 1 100 ? -10.085 -9.360 35.428 1.00 72.69 100 SER A O 1
ATOM 750 N N . GLN A 1 101 ? -9.208 -7.675 36.613 1.00 72.62 101 GLN A N 1
ATOM 751 C CA . GLN A 1 101 ? -9.293 -8.366 37.902 1.00 72.62 101 GLN A CA 1
ATOM 752 C C . GLN A 1 101 ? -10.744 -8.637 38.325 1.00 72.62 101 GLN A C 1
ATOM 754 O O . GLN A 1 101 ? -11.007 -9.631 38.999 1.00 72.62 101 GLN A O 1
ATOM 759 N N . ARG A 1 102 ? -11.695 -7.792 37.902 1.00 69.88 102 ARG A N 1
ATOM 760 C CA . ARG A 1 102 ? -13.134 -7.991 38.134 1.00 69.88 102 ARG A CA 1
ATOM 761 C C . ARG A 1 102 ? -13.767 -8.984 37.160 1.00 69.88 102 ARG A C 1
ATOM 763 O O . ARG A 1 102 ? -14.709 -9.659 37.560 1.00 69.88 102 ARG A O 1
ATOM 770 N N . ILE A 1 103 ? -13.224 -9.135 35.946 1.00 67.00 103 ILE A N 1
ATOM 771 C CA . ILE A 1 103 ? -13.701 -10.125 34.957 1.00 67.00 103 ILE A CA 1
ATOM 772 C C . ILE A 1 103 ? -13.600 -11.555 35.510 1.00 67.00 103 ILE A C 1
ATOM 774 O O . ILE A 1 103 ? -14.478 -12.377 35.261 1.00 67.00 103 ILE A O 1
ATOM 778 N N . TYR A 1 104 ? -12.565 -11.844 36.306 1.00 60.97 104 TYR A N 1
ATOM 779 C CA . TYR A 1 104 ? -12.371 -13.151 36.947 1.00 60.97 104 TYR A CA 1
ATOM 780 C C . TYR A 1 104 ? -13.130 -13.325 38.277 1.00 60.97 104 TYR A C 1
ATOM 782 O O . TYR A 1 104 ? -13.039 -14.384 38.898 1.00 60.97 104 TYR A O 1
ATOM 790 N N . GLN A 1 105 ? -13.881 -12.318 38.737 1.00 60.38 105 GLN A N 1
ATOM 791 C CA . GLN A 1 105 ? -14.721 -12.410 39.938 1.00 60.38 105 GLN A CA 1
ATOM 792 C C . GLN A 1 105 ? -16.190 -12.684 39.572 1.00 60.38 105 GLN A C 1
ATOM 794 O O . GLN A 1 105 ? -16.597 -12.540 38.419 1.00 60.38 105 GLN A O 1
ATOM 799 N N . LYS A 1 106 ? -17.002 -13.102 40.561 1.00 47.03 106 LYS A N 1
ATOM 800 C CA . LYS A 1 106 ? -18.460 -13.322 40.433 1.00 47.03 106 LYS A CA 1
ATOM 801 C C . LYS A 1 106 ? -19.153 -12.016 40.002 1.00 47.03 106 LYS A C 1
ATOM 803 O O . LYS A 1 106 ? -19.598 -11.238 40.837 1.00 47.03 106 LYS A O 1
ATOM 808 N N . GLY A 1 107 ? -19.189 -11.768 38.701 1.00 57.22 107 GLY A N 1
ATOM 809 C CA . GLY A 1 107 ? -19.647 -10.518 38.092 1.00 57.22 107 GLY A CA 1
ATOM 810 C C . GLY A 1 107 ? -19.462 -10.497 36.573 1.00 57.22 107 GLY A C 1
ATOM 811 O O . GLY A 1 107 ? -20.228 -9.828 35.891 1.00 57.22 107 GLY A O 1
ATOM 812 N N . GLY A 1 108 ? -18.531 -11.300 36.041 1.00 63.34 108 GLY A N 1
ATOM 813 C CA . GLY A 1 108 ? -18.359 -11.486 34.600 1.00 63.34 108 GLY A CA 1
ATOM 814 C C . GLY A 1 108 ? -17.784 -10.258 33.889 1.00 63.34 108 GLY A C 1
ATOM 815 O O . GLY A 1 108 ? -17.277 -9.327 34.517 1.00 63.34 108 GLY A O 1
ATOM 816 N N . ILE A 1 109 ? -17.823 -10.278 32.556 1.00 67.31 109 ILE A N 1
ATOM 817 C CA . ILE A 1 109 ? -17.380 -9.150 31.731 1.00 67.31 109 ILE A CA 1
ATOM 818 C C . ILE A 1 109 ? -18.347 -7.971 31.962 1.00 67.31 109 ILE A C 1
ATOM 820 O O . ILE A 1 109 ? -19.560 -8.168 31.860 1.00 67.31 109 ILE A O 1
ATOM 824 N N . PRO A 1 110 ? -17.850 -6.762 32.295 1.00 69.25 110 PRO A N 1
ATOM 825 C CA . PRO A 1 110 ? -18.704 -5.596 32.478 1.00 69.25 110 PRO A CA 1
ATOM 826 C C . PRO A 1 110 ? -19.517 -5.303 31.215 1.00 69.25 110 PRO A C 1
ATOM 828 O O . PRO A 1 110 ? -19.032 -5.487 30.098 1.00 69.25 110 PRO A O 1
ATOM 831 N N . ALA A 1 111 ? -20.745 -4.815 31.398 1.00 73.75 111 ALA A N 1
ATOM 832 C CA . ALA A 1 111 ? -21.609 -4.449 30.283 1.00 73.75 111 ALA A CA 1
ATOM 833 C C . ALA A 1 111 ? -20.918 -3.421 29.354 1.00 73.75 111 ALA A C 1
ATOM 835 O O . ALA A 1 111 ? -20.183 -2.561 29.855 1.00 73.75 111 ALA A O 1
ATOM 836 N N . PRO A 1 112 ? -21.173 -3.469 28.030 1.00 66.44 112 PRO A N 1
ATOM 837 C CA . PRO A 1 112 ? -20.557 -2.573 27.047 1.00 66.44 112 PRO A CA 1
ATOM 838 C C . PRO A 1 112 ? -20.653 -1.091 27.431 1.00 66.44 112 PRO A C 1
ATOM 840 O O . PRO A 1 112 ? -19.677 -0.356 27.300 1.00 66.44 112 PRO A O 1
ATOM 843 N N . ASP A 1 113 ? -21.791 -0.678 27.995 1.00 72.88 113 ASP A N 1
ATOM 844 C CA . ASP A 1 113 ? -22.061 0.706 28.400 1.00 72.88 113 ASP A CA 1
ATOM 845 C C . ASP A 1 113 ? -21.098 1.213 29.486 1.00 72.88 113 ASP A C 1
ATOM 847 O O . ASP A 1 113 ? -20.676 2.370 29.460 1.00 72.88 113 ASP A O 1
ATOM 851 N N . VAL A 1 114 ? -20.704 0.338 30.419 1.00 74.31 114 VAL A N 1
ATOM 852 C CA . VAL A 1 114 ? -19.765 0.670 31.503 1.00 74.31 114 VAL A CA 1
ATOM 853 C C . VAL A 1 114 ? -18.360 0.875 30.940 1.00 74.31 114 VAL A C 1
ATOM 855 O O . VAL A 1 114 ? -17.648 1.785 31.357 1.00 74.31 114 VAL A O 1
ATOM 858 N N . ILE A 1 115 ? -17.965 0.052 29.964 1.00 69.88 115 ILE A N 1
ATOM 859 C CA . ILE A 1 115 ? -16.646 0.136 29.327 1.00 69.88 115 ILE A CA 1
ATOM 860 C C . ILE A 1 115 ? -16.549 1.409 28.477 1.00 69.88 115 ILE A C 1
ATOM 862 O O . ILE A 1 115 ? -15.531 2.093 28.509 1.00 69.88 115 ILE A O 1
ATOM 866 N N . GLU A 1 116 ? -17.611 1.770 27.757 1.00 70.25 116 GLU A N 1
ATOM 867 C CA . GLU A 1 116 ? -17.652 3.000 26.959 1.00 70.25 116 GLU A CA 1
ATOM 868 C C . GLU A 1 116 ? -17.676 4.280 27.791 1.00 70.25 116 GLU A C 1
ATOM 870 O O . GLU A 1 116 ? -17.168 5.310 27.343 1.00 70.25 116 GLU A O 1
ATOM 875 N N . GLN A 1 117 ? -18.296 4.246 28.971 1.00 75.19 117 GLN A N 1
ATOM 876 C CA . GLN A 1 117 ? -18.266 5.375 29.894 1.00 75.19 117 GLN A CA 1
ATOM 877 C C . GLN A 1 117 ? -16.846 5.597 30.426 1.00 75.19 117 GLN A C 1
ATOM 879 O O . GLN A 1 117 ? -16.324 6.701 30.322 1.00 75.19 117 GLN A O 1
ATOM 884 N N . GLU A 1 118 ? -16.179 4.529 30.868 1.00 72.06 118 GLU A N 1
ATOM 885 C CA . GLU A 1 118 ? -14.775 4.585 31.290 1.00 72.06 118 GLU A CA 1
ATOM 886 C C . GLU A 1 118 ? -13.850 5.050 30.156 1.00 72.06 118 GLU A C 1
ATOM 888 O O . GLU A 1 118 ? -12.911 5.804 30.406 1.00 72.06 118 GLU A O 1
ATOM 893 N N . LEU A 1 119 ? -14.134 4.651 28.910 1.00 72.25 119 LEU A N 1
ATOM 894 C CA . LEU A 1 119 ? -13.390 5.111 27.739 1.00 72.25 119 LEU A CA 1
ATOM 895 C C . LEU A 1 119 ? -13.588 6.612 27.483 1.00 72.25 119 LEU A C 1
ATOM 897 O O . LEU A 1 119 ? -12.631 7.280 27.126 1.00 72.25 119 LEU A O 1
ATOM 901 N N . ARG A 1 120 ? -14.804 7.147 27.665 1.00 73.50 120 ARG A N 1
ATOM 902 C CA . ARG A 1 120 ? -15.095 8.586 27.513 1.00 73.50 120 ARG A CA 1
ATOM 903 C C . ARG A 1 120 ? -14.477 9.438 28.614 1.00 73.50 120 ARG A C 1
ATOM 905 O O . ARG A 1 120 ? -14.026 10.539 28.325 1.00 73.50 120 ARG A O 1
ATOM 912 N N . ASP A 1 121 ? -14.457 8.933 29.841 1.00 73.00 121 ASP A N 1
ATOM 913 C CA . ASP A 1 121 ? -13.915 9.657 30.994 1.00 73.00 121 ASP A CA 1
ATOM 914 C C . ASP A 1 121 ? -12.375 9.755 30.957 1.00 73.00 121 ASP A C 1
ATOM 916 O O . ASP A 1 121 ? -11.796 10.585 31.656 1.00 73.00 121 ASP A O 1
ATOM 920 N N . HIS A 1 122 ? -11.708 8.919 30.146 1.00 65.00 122 HIS A N 1
ATOM 921 C CA . HIS A 1 122 ? -10.243 8.797 30.098 1.00 65.00 122 HIS A CA 1
ATOM 922 C C . HIS A 1 122 ? -9.644 8.875 28.677 1.00 65.00 122 HIS A C 1
ATOM 924 O O . HIS A 1 122 ? -8.475 8.522 28.500 1.00 65.00 122 HIS A O 1
ATOM 930 N N . ALA A 1 123 ? -10.431 9.299 27.683 1.00 57.09 123 ALA A N 1
ATOM 931 C CA . ALA A 1 123 ? -9.992 9.637 26.322 1.00 57.09 123 ALA A CA 1
ATOM 932 C C . ALA A 1 123 ? -9.477 11.077 26.236 1.00 57.09 123 ALA A C 1
ATOM 934 O O . ALA A 1 123 ? -8.523 11.301 25.457 1.00 57.09 123 ALA A O 1
#

Radius of gyration: 37.58 Å; chains: 1; bounding box: 77×34×92 Å

pLDDT: mean 74.38, std 12.28, range [39.41, 97.12]

Secondary structure (DSSP, 8-state):
-------HHHHHHHHHT----TTTTTHHHHHHHHHHHHHHHHHHHHHHHHHHHH----------HHHHHHHHHTS-HHHHHHHHHHHHHHH-HHHHHHHHHHHTSTT-SPPHHHHHHHHHHT-

Foldseek 3Di:
DDDPDQDPVNVVVVVVPPDDDCVRCCHPVNVVVVVVVVVVVVCCVVVVVCCVVVCPPPPPDVCDLVNQLVVLVVDDQVSSLVSLLVSCCVQPVPVSVVQVVCCPPPPHRDGSVVSVVVVVVRD

Organism: NCBI:txid373675

Sequence (123 aa):
MADRAISQEALLQGLRDIHLPPEIAGGGIAQMLAALAMGLGLALIIGGILRAFSMRPKRERPVTLNDRVIAARELPSDAQQVALLHLLKDVSPARYQALSQRIYQKGGIPAPDVIEQELRDHA